Protein AF-A0A2X0N707-F1 (afdb_monomer_lite)

Secondary structure (DSSP, 8-state):
-HHHHHHHHHHS-TTTS-S-----S---B-TTS-B-HHHHHHHHHHHHTTHHHHHHTT-

InterPro domains:
  IPR045851 AMP-binding enzyme domain superfamily [G3DSA:3.30.300.30] (1-51)

Radius of gyration: 15.45 Å; chains: 1; bounding box: 24×40×33 Å

Organism: NCBI:txid796604

pLDDT: mean 83.57, std 10.75, range [52.72, 93.44]

Sequence (59 aa):
MLELQDFLKKQTEPYKVSREIQSVEDLPQKVLGKIRRIELRQAEYKKKAHIVPKQKAKL

Structure (mmCIF, N/CA/C/O backbone):
data_AF-A0A2X0N707-F1
#
_entry.id   AF-A0A2X0N707-F1
#
loop_
_atom_site.group_PDB
_atom_site.id
_atom_site.type_symbol
_atom_site.label_atom_id
_atom_site.label_alt_id
_atom_site.label_comp_id
_atom_site.label_asym_id
_atom_site.label_entity_id
_atom_site.label_seq_id
_atom_site.pdbx_PDB_ins_code
_atom_site.Cartn_x
_atom_site.Cartn_y
_atom_site.Cartn_z
_atom_site.occupancy
_atom_site.B_iso_or_equiv
_atom_site.auth_seq_id
_atom_site.auth_comp_id
_atom_site.auth_asym_id
_atom_site.auth_atom_id
_atom_site.pdbx_PDB_model_num
ATOM 1 N N . MET A 1 1 ? -15.634 -1.000 -0.599 1.00 60.25 1 MET A N 1
ATOM 2 C CA . MET A 1 1 ? -14.481 -0.274 -0.007 1.00 60.25 1 MET A CA 1
ATOM 3 C C . MET A 1 1 ? -14.494 -0.299 1.517 1.00 60.25 1 MET A C 1
ATOM 5 O O . MET A 1 1 ? -13.467 -0.634 2.090 1.00 60.25 1 MET A O 1
ATOM 9 N N . LEU A 1 2 ? -15.628 -0.002 2.167 1.00 68.44 2 LEU A N 1
ATOM 10 C CA . LEU A 1 2 ? -15.737 0.007 3.634 1.00 68.44 2 LEU A CA 1
ATOM 11 C C . LEU A 1 2 ? -15.466 -1.373 4.268 1.00 68.44 2 LEU A C 1
ATOM 13 O O . LEU A 1 2 ? -14.695 -1.474 5.214 1.00 68.44 2 LEU A O 1
ATOM 17 N N . GLU A 1 3 ? -15.986 -2.444 3.662 1.00 83.25 3 GLU A N 1
ATOM 18 C CA . GLU A 1 3 ? -15.849 -3.819 4.171 1.00 83.25 3 GLU A CA 1
ATOM 19 C C . GLU A 1 3 ? -14.396 -4.298 4.285 1.00 83.25 3 GLU A C 1
ATOM 21 O O . GLU A 1 3 ? -14.030 -4.926 5.272 1.00 83.25 3 GLU A O 1
ATOM 26 N N . LEU A 1 4 ? -13.545 -3.965 3.309 1.00 83.88 4 LEU A N 1
ATOM 27 C CA . LEU A 1 4 ? -12.125 -4.338 3.318 1.00 83.88 4 LEU A CA 1
ATOM 28 C C . LEU A 1 4 ? -11.363 -3.619 4.433 1.00 83.88 4 LEU A C 1
ATOM 30 O O . LEU A 1 4 ? -10.540 -4.222 5.120 1.00 83.88 4 LEU A O 1
ATOM 34 N N . GLN A 1 5 ? -11.656 -2.336 4.641 1.00 83.25 5 GLN A N 1
ATOM 35 C CA . GLN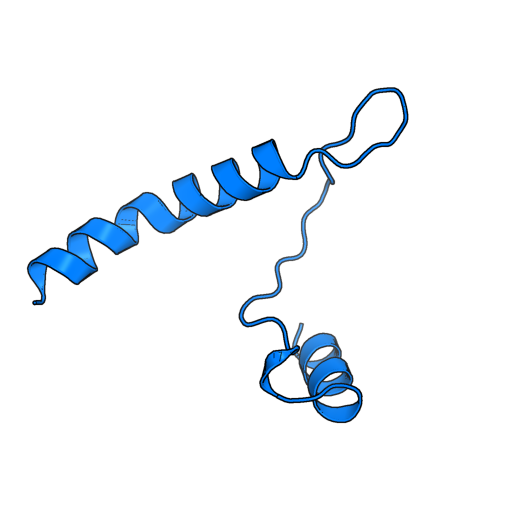 A 1 5 ? -11.071 -1.576 5.741 1.00 83.25 5 GLN A CA 1
ATOM 36 C C . GLN A 1 5 ? -11.557 -2.084 7.098 1.00 83.25 5 GLN A C 1
ATOM 38 O O . GLN A 1 5 ? -10.748 -2.221 8.012 1.00 83.25 5 GLN A O 1
ATOM 43 N N . ASP A 1 6 ? -12.844 -2.391 7.236 1.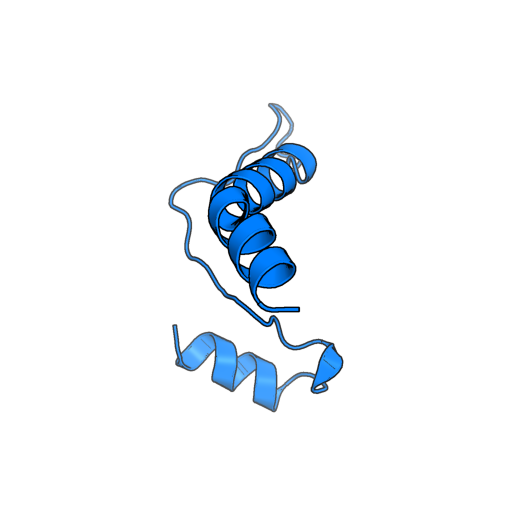00 87.56 6 ASP A N 1
ATOM 44 C CA . ASP A 1 6 ? -13.409 -2.882 8.493 1.00 87.56 6 ASP A CA 1
ATOM 45 C C . ASP A 1 6 ? -12.943 -4.303 8.819 1.00 87.56 6 ASP A C 1
ATOM 47 O O . ASP A 1 6 ? -12.694 -4.619 9.982 1.00 87.56 6 ASP A O 1
ATOM 51 N N . PHE A 1 7 ? -12.733 -5.136 7.801 1.00 89.56 7 PHE A N 1
ATOM 52 C CA . PHE A 1 7 ? -12.080 -6.432 7.942 1.00 89.56 7 PHE A CA 1
ATOM 53 C C . PHE A 1 7 ? -10.635 -6.282 8.443 1.00 89.56 7 PHE A C 1
ATOM 55 O O . PHE A 1 7 ? -10.264 -6.887 9.450 1.00 89.56 7 PHE A O 1
ATOM 62 N N . LEU A 1 8 ? -9.840 -5.405 7.816 1.00 88.31 8 LEU A N 1
ATOM 63 C CA . LEU A 1 8 ? -8.451 -5.158 8.223 1.00 88.31 8 LEU A CA 1
ATOM 64 C C . LEU A 1 8 ? -8.354 -4.591 9.643 1.00 88.31 8 LEU A C 1
ATOM 66 O O . LEU A 1 8 ? -7.508 -5.038 10.414 1.00 88.31 8 LEU A O 1
ATOM 70 N N . LYS A 1 9 ? -9.238 -3.662 10.020 1.00 87.94 9 LYS A N 1
ATOM 71 C CA . LYS A 1 9 ? -9.288 -3.098 11.381 1.00 87.94 9 LYS A CA 1
ATOM 72 C C . LYS A 1 9 ? -9.594 -4.148 12.449 1.00 87.94 9 LYS A C 1
ATOM 74 O O . LYS A 1 9 ? -9.101 -4.025 13.563 1.00 87.94 9 LYS A O 1
ATOM 79 N N . LYS A 1 10 ? -10.411 -5.158 12.132 1.00 90.56 10 LYS A N 1
ATOM 80 C CA . LYS A 1 10 ? -10.748 -6.243 13.068 1.00 90.56 10 LYS A CA 1
ATOM 81 C C . LYS A 1 10 ? -9.620 -7.264 13.212 1.00 90.56 10 LYS A C 1
ATOM 83 O O . LYS A 1 10 ? -9.483 -7.856 14.275 1.00 90.56 10 LYS A O 1
ATOM 88 N N . GLN A 1 11 ? -8.837 -7.484 12.155 1.00 92.06 11 GLN A N 1
ATOM 89 C CA . GLN A 1 11 ? -7.827 -8.545 12.118 1.00 92.06 11 GLN A CA 1
ATOM 90 C C . GLN A 1 11 ? -6.399 -8.065 12.417 1.00 92.06 11 GLN A C 1
ATOM 92 O O . GLN A 1 11 ? -5.556 -8.867 12.815 1.00 92.06 11 GLN A O 1
ATOM 97 N N . THR A 1 12 ? -6.100 -6.779 12.212 1.00 91.56 12 THR A N 1
ATOM 98 C CA . THR A 1 12 ? -4.741 -6.234 12.340 1.00 91.56 12 THR A CA 1
ATOM 99 C C . THR A 1 12 ? -4.656 -5.075 13.321 1.00 91.56 12 THR A C 1
ATOM 101 O O . THR A 1 12 ? -5.620 -4.360 13.571 1.00 91.56 12 THR A O 1
ATOM 104 N N . GLU A 1 13 ? -3.463 -4.888 13.881 1.00 92.94 13 GLU A N 1
ATOM 105 C CA . GLU A 1 13 ? -3.177 -3.782 14.790 1.00 92.94 13 GLU A CA 1
ATOM 106 C C . GLU A 1 13 ? -3.308 -2.419 14.085 1.00 92.94 13 GLU A C 1
ATOM 108 O O . GLU A 1 13 ? -2.988 -2.314 12.894 1.00 92.94 13 GLU A O 1
ATOM 113 N N . PRO A 1 14 ? -3.677 -1.343 14.809 1.00 88.38 14 PRO A N 1
ATOM 114 C CA . PRO A 1 14 ? -4.047 -0.057 14.208 1.00 88.38 14 PRO A CA 1
ATOM 115 C C . PRO A 1 14 ? -3.010 0.539 13.249 1.00 88.38 14 PRO A C 1
ATOM 117 O O . PRO A 1 14 ? -3.365 1.165 12.255 1.00 88.38 14 PRO A O 1
ATOM 120 N N . TYR A 1 15 ? -1.720 0.336 13.520 1.00 90.06 15 TYR A N 1
ATOM 121 C CA . TYR A 1 15 ? -0.633 0.898 12.715 1.00 90.06 15 TYR A CA 1
ATOM 122 C C . TYR A 1 15 ? -0.375 0.140 11.404 1.00 90.06 15 TYR A C 1
ATOM 124 O O . TYR A 1 15 ? 0.256 0.689 10.501 1.00 90.06 15 TYR A O 1
ATOM 132 N N . LYS A 1 16 ? -0.841 -1.112 11.292 1.00 89.38 16 LYS A N 1
ATOM 133 C CA . LYS A 1 16 ? -0.722 -1.935 10.075 1.00 89.38 16 LYS A CA 1
ATOM 134 C C . LYS A 1 16 ? -1.879 -1.705 9.107 1.00 89.38 16 LYS A C 1
ATOM 136 O O . LYS A 1 16 ? -1.784 -2.089 7.942 1.00 89.38 16 LYS A O 1
ATOM 141 N N . VAL A 1 17 ? -2.951 -1.065 9.567 1.00 88.56 17 VAL A N 1
ATOM 142 C CA . VAL A 1 17 ? -4.105 -0.741 8.733 1.00 88.56 17 VAL A CA 1
ATOM 143 C C . VAL A 1 17 ? -3.694 0.268 7.658 1.00 88.56 17 VAL A C 1
ATOM 145 O O . VAL A 1 17 ? -3.092 1.309 7.934 1.00 88.56 17 VAL A O 1
ATOM 148 N N . SER A 1 18 ? -4.023 -0.036 6.403 1.00 88.75 18 SER A N 1
ATOM 149 C CA . SER A 1 18 ? -3.753 0.855 5.275 1.00 88.75 18 SER A CA 1
ATOM 150 C C . SER A 1 18 ? -4.572 2.143 5.387 1.00 88.75 18 SER A C 1
ATOM 152 O O . SER A 1 18 ? -5.7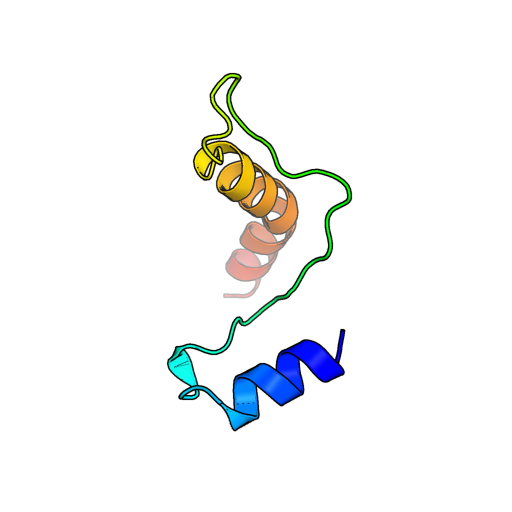89 2.105 5.565 1.00 88.75 18 SER A O 1
ATOM 154 N N . ARG A 1 19 ? -3.907 3.295 5.242 1.00 87.06 19 ARG A N 1
ATOM 155 C CA . ARG A 1 19 ? -4.544 4.623 5.338 1.00 87.06 19 ARG A CA 1
ATOM 156 C C . ARG A 1 19 ? -5.493 4.908 4.175 1.00 87.06 19 ARG A C 1
ATOM 158 O O . ARG A 1 19 ? -6.519 5.549 4.355 1.00 87.06 19 ARG A O 1
ATOM 165 N N . GLU A 1 20 ? -5.144 4.422 2.991 1.00 86.31 20 GLU A N 1
ATOM 166 C CA . GLU A 1 20 ? -5.898 4.588 1.752 1.00 86.31 20 GLU A CA 1
ATOM 167 C C . GLU A 1 20 ? -5.945 3.232 1.038 1.00 86.31 20 GLU A C 1
ATOM 169 O O . GLU A 1 20 ? -4.959 2.493 1.047 1.00 86.31 20 GLU A O 1
ATOM 174 N N . ILE A 1 21 ? -7.089 2.897 0.439 1.00 86.62 21 ILE A N 1
ATOM 175 C CA . ILE A 1 21 ? -7.256 1.714 -0.411 1.00 86.62 21 ILE A CA 1
ATOM 176 C C . ILE A 1 21 ? -7.831 2.191 -1.739 1.00 86.62 21 ILE A C 1
ATOM 178 O O . ILE A 1 21 ? -8.847 2.885 -1.768 1.00 86.62 21 ILE A O 1
ATOM 182 N N . GLN A 1 22 ? -7.179 1.816 -2.835 1.00 85.81 22 GLN A N 1
ATOM 183 C CA . GLN A 1 22 ? -7.623 2.124 -4.186 1.00 85.81 22 GLN A CA 1
ATOM 184 C C . GLN A 1 22 ? -7.700 0.834 -4.994 1.00 85.81 22 GLN A C 1
ATOM 186 O O . GLN A 1 22 ? -6.729 0.085 -5.072 1.00 85.81 22 GLN A O 1
ATOM 191 N N . SER A 1 23 ? -8.854 0.598 -5.612 1.00 85.31 23 SER A N 1
ATOM 192 C CA . SER A 1 23 ? -8.990 -0.422 -6.644 1.00 85.31 23 SER A CA 1
ATOM 193 C C . SER A 1 23 ? -8.388 0.127 -7.931 1.00 85.31 23 SER A C 1
ATOM 195 O O . SER A 1 23 ? -8.657 1.267 -8.311 1.00 85.31 23 SER A O 1
ATOM 197 N N . VAL A 1 24 ? -7.546 -0.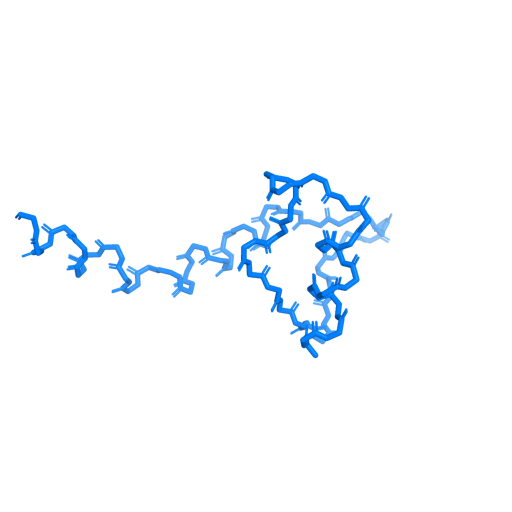676 -8.567 1.00 86.81 24 VAL A N 1
ATOM 198 C CA . VAL A 1 24 ? -6.935 -0.401 -9.868 1.00 86.81 24 VAL A CA 1
ATOM 199 C C . VAL A 1 24 ? -7.354 -1.503 -10.827 1.00 86.81 24 VAL A C 1
ATOM 201 O O . VAL A 1 24 ? -7.513 -2.645 -10.405 1.00 86.81 24 VAL A O 1
ATOM 204 N N . GLU A 1 25 ? -7.556 -1.143 -12.090 1.00 89.00 25 GLU A N 1
ATOM 205 C CA . GLU A 1 25 ? -7.938 -2.090 -13.143 1.00 89.00 25 GLU A CA 1
ATOM 206 C C . GLU A 1 25 ? -6.793 -3.058 -13.442 1.00 89.00 25 GLU A C 1
ATOM 208 O O . GLU A 1 25 ? -7.006 -4.264 -13.493 1.00 89.00 25 GLU A O 1
ATOM 213 N N . ASP A 1 26 ? -5.564 -2.539 -13.502 1.00 88.88 26 ASP A N 1
ATOM 214 C CA . ASP A 1 26 ? -4.374 -3.325 -13.803 1.00 88.88 26 ASP A CA 1
ATOM 215 C C . ASP A 1 26 ? -3.227 -3.048 -12.834 1.00 88.88 26 ASP A C 1
ATOM 217 O O . ASP A 1 26 ? -2.989 -1.921 -12.382 1.00 88.88 26 ASP A O 1
ATOM 221 N N . LEU A 1 27 ? -2.465 -4.105 -12.541 1.00 88.94 27 LEU A N 1
ATOM 222 C CA . LEU A 1 27 ? -1.263 -4.029 -11.723 1.00 88.94 27 LEU A CA 1
ATOM 223 C C . LEU A 1 27 ? -0.023 -4.039 -12.630 1.00 88.94 27 LEU A C 1
ATOM 225 O O . LEU A 1 27 ? 0.189 -5.015 -13.350 1.00 88.94 27 LEU A O 1
ATOM 229 N N . PRO A 1 28 ? 0.855 -3.019 -12.572 1.00 88.88 28 PRO A N 1
ATOM 230 C CA . PRO A 1 28 ? 2.054 -2.990 -13.394 1.00 88.88 28 PRO A CA 1
ATOM 231 C C . PRO A 1 28 ? 3.011 -4.111 -12.974 1.00 88.88 28 PRO A C 1
ATOM 233 O O . PRO A 1 28 ? 3.501 -4.172 -11.837 1.00 88.88 28 PRO A O 1
ATOM 236 N N . GLN A 1 29 ? 3.299 -5.008 -13.913 1.00 92.69 29 GLN A N 1
ATOM 237 C CA . GLN A 1 29 ? 4.160 -6.170 -13.713 1.00 92.69 29 GLN A CA 1
ATOM 238 C C . GLN A 1 29 ? 5.275 -6.221 -14.766 1.00 92.69 29 GLN A C 1
ATOM 240 O O . GLN A 1 29 ? 5.244 -5.566 -15.807 1.00 92.69 29 GLN A O 1
ATOM 245 N N . LYS A 1 30 ? 6.346 -6.961 -14.470 1.00 89.81 30 LYS A N 1
ATOM 246 C CA . LYS A 1 30 ? 7.352 -7.352 -15.470 1.00 89.81 30 LYS A CA 1
ATOM 247 C C . LYS A 1 30 ? 6.856 -8.564 -16.259 1.00 89.81 30 LYS A C 1
ATOM 249 O O . LYS A 1 30 ? 5.961 -9.261 -15.808 1.00 89.81 30 LYS A O 1
ATOM 254 N N . VAL A 1 31 ? 7.526 -8.866 -17.372 1.00 88.56 31 VAL A N 1
ATOM 255 C CA . VAL A 1 31 ? 7.274 -10.065 -18.199 1.00 88.56 31 VAL A CA 1
ATOM 256 C C . VAL A 1 31 ? 7.291 -11.358 -17.365 1.00 88.56 31 VAL A C 1
ATOM 258 O O . VAL A 1 31 ? 6.561 -12.293 -17.648 1.00 88.56 31 VAL A O 1
ATOM 261 N N . LEU A 1 32 ? 8.067 -11.379 -16.277 1.00 89.06 32 LEU A N 1
ATOM 262 C CA . LEU A 1 32 ? 8.140 -12.489 -15.319 1.00 89.06 32 LEU A CA 1
ATOM 263 C C . LEU A 1 32 ? 7.136 -12.370 -14.144 1.00 89.06 32 LEU A C 1
ATOM 265 O O . LEU A 1 32 ? 7.390 -12.892 -13.063 1.00 89.06 32 LEU A O 1
ATOM 269 N N . GLY A 1 33 ? 6.073 -11.572 -14.263 1.00 87.75 33 GLY A N 1
ATOM 270 C CA . GLY A 1 33 ? 5.028 -11.400 -13.237 1.00 87.75 33 GLY A CA 1
ATOM 271 C C . GLY A 1 33 ? 5.438 -10.627 -11.972 1.00 87.75 33 GLY A C 1
ATOM 272 O O . GLY A 1 33 ? 4.628 -10.395 -11.078 1.00 87.75 33 GLY A O 1
ATOM 273 N N . LYS A 1 34 ? 6.698 -10.182 -11.855 1.00 91.81 34 LYS A N 1
ATOM 274 C CA . LYS A 1 34 ? 7.156 -9.396 -10.693 1.00 91.81 34 LYS A CA 1
ATOM 275 C C . LYS A 1 34 ? 6.514 -8.003 -10.695 1.00 91.81 34 LYS A C 1
ATOM 277 O O . LYS A 1 34 ? 6.717 -7.239 -11.639 1.00 91.81 34 LYS A O 1
ATOM 282 N N . ILE A 1 35 ? 5.815 -7.654 -9.611 1.00 92.81 35 ILE A N 1
ATOM 283 C CA . ILE A 1 35 ? 5.150 -6.351 -9.426 1.00 92.81 35 ILE A CA 1
ATOM 284 C C . ILE A 1 35 ? 6.174 -5.209 -9.443 1.00 92.81 35 ILE A C 1
ATOM 286 O O . ILE A 1 35 ? 7.171 -5.227 -8.710 1.00 92.81 35 ILE A O 1
ATOM 290 N N . ARG A 1 36 ? 5.905 -4.164 -10.230 1.00 92.00 36 ARG A N 1
ATOM 291 C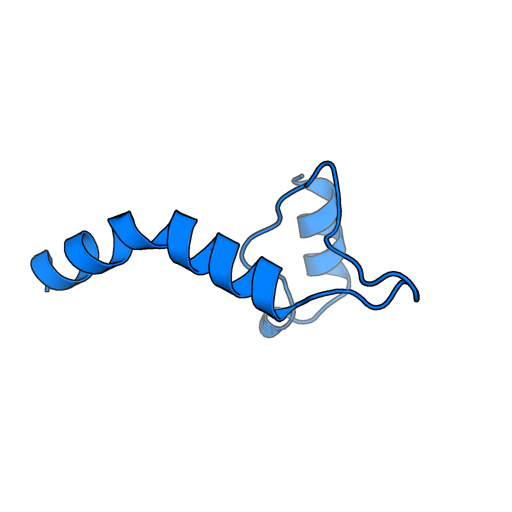 CA . ARG A 1 36 ? 6.749 -2.966 -10.328 1.00 92.00 36 ARG A CA 1
ATOM 292 C C . ARG A 1 36 ? 6.334 -1.903 -9.313 1.00 92.00 36 ARG A C 1
ATOM 294 O O . ARG A 1 36 ? 5.699 -0.903 -9.629 1.00 92.00 36 ARG A O 1
ATOM 301 N N . ARG A 1 37 ? 6.769 -2.084 -8.065 1.00 93.44 37 ARG A N 1
ATOM 302 C CA . ARG A 1 37 ? 6.458 -1.156 -6.958 1.00 93.44 37 ARG A CA 1
ATOM 303 C C . ARG A 1 37 ? 6.951 0.283 -7.177 1.00 93.44 37 ARG A C 1
ATOM 305 O O . ARG A 1 37 ? 6.359 1.205 -6.629 1.00 93.44 37 ARG A O 1
ATOM 312 N N . ILE A 1 38 ? 8.019 0.484 -7.955 1.00 92.25 38 ILE A N 1
ATOM 313 C CA . ILE A 1 38 ? 8.562 1.825 -8.248 1.00 92.25 38 ILE A CA 1
ATOM 314 C C . ILE A 1 38 ? 7.559 2.649 -9.061 1.00 92.25 38 ILE A C 1
ATOM 316 O O . ILE A 1 38 ? 7.287 3.790 -8.703 1.00 92.25 38 ILE A O 1
ATOM 320 N N . GLU A 1 39 ? 6.981 2.061 -10.108 1.00 90.69 39 GLU A N 1
ATOM 321 C CA . GLU A 1 39 ? 5.993 2.729 -10.964 1.00 90.69 39 GLU A CA 1
ATOM 322 C C . GLU A 1 39 ? 4.727 3.074 -10.172 1.00 90.69 39 GLU A C 1
ATOM 324 O O . GLU A 1 39 ? 4.238 4.198 -10.257 1.00 90.69 39 GLU A O 1
ATOM 329 N N . LEU A 1 40 ? 4.265 2.159 -9.309 1.00 89.81 40 LEU A N 1
ATOM 330 C CA . LEU A 1 40 ? 3.150 2.415 -8.387 1.00 89.81 40 LEU A CA 1
ATOM 331 C C . LEU A 1 40 ? 3.426 3.614 -7.473 1.00 89.81 40 LEU A C 1
ATOM 333 O O . LEU A 1 40 ? 2.603 4.521 -7.363 1.00 89.81 40 LEU A O 1
ATOM 337 N N . ARG A 1 41 ? 4.617 3.664 -6.866 1.00 90.31 41 ARG A N 1
ATOM 338 C CA . ARG A 1 41 ? 5.006 4.770 -5.982 1.00 90.31 41 ARG A CA 1
ATOM 339 C C . ARG A 1 41 ? 5.095 6.100 -6.738 1.00 90.31 41 ARG A C 1
ATOM 341 O O . ARG A 1 41 ? 4.652 7.127 -6.234 1.00 90.31 41 ARG A O 1
ATOM 348 N N . GLN A 1 42 ? 5.639 6.094 -7.955 1.00 91.69 42 GLN A N 1
ATOM 349 C CA . GLN A 1 42 ? 5.693 7.288 -8.804 1.00 91.69 42 GLN A CA 1
ATOM 350 C C . GLN A 1 42 ? 4.294 7.777 -9.199 1.00 91.69 42 GLN A C 1
ATOM 352 O O . GLN A 1 42 ? 4.051 8.985 -9.204 1.00 91.69 42 GLN A O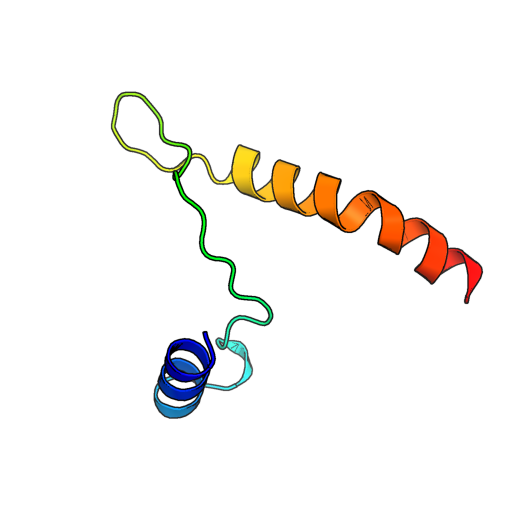 1
ATOM 357 N N . ALA A 1 43 ? 3.369 6.861 -9.497 1.00 88.69 43 ALA A N 1
ATOM 358 C CA . ALA A 1 43 ? 1.980 7.199 -9.785 1.00 88.69 43 ALA A CA 1
ATOM 359 C C . ALA A 1 43 ? 1.292 7.851 -8.573 1.00 88.69 43 ALA A C 1
ATOM 361 O O . ALA A 1 43 ? 0.623 8.874 -8.731 1.00 88.69 43 ALA A O 1
ATOM 362 N N . GLU A 1 44 ? 1.509 7.329 -7.360 1.00 88.94 44 GLU A N 1
ATOM 363 C CA . GLU A 1 44 ? 1.011 7.957 -6.129 1.00 88.94 44 GLU A CA 1
ATOM 364 C C . GLU A 1 44 ? 1.586 9.361 -5.917 1.00 88.94 44 GLU A C 1
ATOM 366 O O . GLU A 1 44 ? 0.833 10.291 -5.620 1.00 88.94 44 GLU A O 1
ATOM 371 N N . TYR A 1 45 ? 2.895 9.551 -6.118 1.00 88.00 45 TYR A N 1
ATOM 372 C CA . TYR A 1 45 ? 3.511 10.875 -5.993 1.00 88.00 45 TYR A CA 1
ATOM 373 C C . TYR A 1 45 ? 2.945 11.875 -6.997 1.00 88.00 45 TYR A C 1
ATOM 375 O O . TYR A 1 45 ? 2.642 13.002 -6.614 1.00 88.00 45 TYR A O 1
ATOM 383 N N . LYS A 1 46 ? 2.742 11.469 -8.257 1.00 88.06 46 LYS A N 1
ATOM 384 C CA . LYS A 1 46 ? 2.112 12.323 -9.275 1.00 88.06 46 LYS A CA 1
ATOM 385 C C . LYS A 1 46 ? 0.691 12.720 -8.876 1.00 88.06 46 LYS A C 1
ATOM 387 O O . LYS A 1 46 ? 0.361 13.899 -8.946 1.00 88.06 46 LYS A O 1
ATOM 392 N N . LYS A 1 47 ? -0.121 11.776 -8.380 1.00 86.00 47 LYS A N 1
ATOM 393 C CA . LYS A 1 47 ? -1.471 12.075 -7.866 1.00 86.00 47 LYS A CA 1
ATOM 394 C C . LYS A 1 47 ? -1.426 13.048 -6.686 1.00 86.00 47 LYS A C 1
ATOM 396 O O . LYS A 1 47 ? -2.238 13.962 -6.612 1.00 86.00 47 LYS A O 1
ATOM 401 N N . LYS A 1 48 ? -0.464 12.899 -5.771 1.00 84.88 48 LYS A N 1
ATOM 402 C CA . LYS A 1 48 ? -0.340 13.755 -4.577 1.00 84.88 48 LYS A CA 1
ATOM 403 C C . LYS A 1 48 ? 0.418 15.067 -4.827 1.00 84.88 48 LYS A C 1
ATOM 405 O O . LYS A 1 48 ? 0.381 15.945 -3.968 1.00 84.88 48 LYS A O 1
ATOM 410 N N . ALA A 1 49 ? 1.005 15.267 -6.009 1.00 80.19 49 ALA A N 1
ATOM 411 C CA . ALA A 1 49 ? 1.849 16.422 -6.334 1.00 80.19 49 ALA A CA 1
ATOM 412 C C . ALA A 1 49 ? 1.152 17.777 -6.123 1.00 80.19 49 ALA A C 1
ATOM 414 O O . ALA A 1 49 ? 1.766 18.709 -5.618 1.00 80.19 49 ALA A O 1
ATOM 415 N N . HIS A 1 50 ? -0.143 17.876 -6.427 1.00 75.12 50 HIS A N 1
ATOM 416 C CA . HIS A 1 50 ? -0.939 19.095 -6.225 1.00 75.12 50 HIS A CA 1
ATOM 417 C C . HIS A 1 50 ? -1.257 19.442 -4.751 1.00 75.12 50 HIS A C 1
ATOM 419 O O . HIS A 1 50 ? -1.623 20.578 -4.451 1.00 75.12 50 HIS A O 1
ATOM 425 N N . ILE A 1 51 ? -1.117 18.490 -3.819 1.00 73.44 51 ILE A N 1
ATOM 426 C CA . ILE A 1 51 ? -1.433 18.676 -2.390 1.00 73.44 51 ILE A CA 1
ATOM 427 C C . ILE A 1 51 ? -0.223 19.236 -1.634 1.00 73.44 51 ILE A C 1
ATOM 429 O O . ILE A 1 51 ? -0.376 20.106 -0.778 1.00 73.44 51 ILE A O 1
ATOM 433 N N . VAL A 1 52 ? 0.984 18.782 -1.983 1.00 65.62 52 VAL A N 1
ATOM 434 C CA . VAL A 1 52 ? 2.242 19.173 -1.326 1.00 65.62 52 VAL A CA 1
ATOM 435 C C . VAL A 1 52 ? 2.475 20.699 -1.288 1.00 65.62 52 VAL A C 1
ATOM 437 O O . VAL A 1 52 ? 2.807 21.206 -0.214 1.00 65.62 52 VAL A O 1
ATOM 440 N N . PRO A 1 53 ? 2.275 21.476 -2.377 1.00 66.88 53 PRO A N 1
ATOM 441 C CA . PRO A 1 53 ? 2.474 22.926 -2.329 1.00 66.88 53 PRO A CA 1
ATOM 442 C C . PRO A 1 53 ? 1.396 23.642 -1.502 1.00 66.88 53 PRO A C 1
ATOM 444 O O . PRO A 1 53 ? 1.713 24.583 -0.779 1.00 66.88 53 PRO A O 1
ATOM 447 N N . LYS A 1 54 ? 0.142 23.164 -1.527 1.00 60.91 54 LYS A N 1
ATOM 448 C CA . LYS A 1 54 ? -0.955 23.726 -0.715 1.00 60.91 54 LYS A CA 1
ATOM 449 C C . LYS A 1 54 ? -0.733 23.545 0.787 1.00 60.91 54 LYS A C 1
ATOM 451 O O . LYS A 1 54 ? -1.169 24.384 1.565 1.00 60.91 54 LYS A O 1
ATOM 456 N N . GLN A 1 55 ? -0.068 22.465 1.196 1.00 61.66 55 GLN A N 1
ATOM 457 C CA . GLN A 1 55 ? 0.269 22.220 2.600 1.00 61.66 55 GLN A CA 1
ATOM 458 C C . GLN A 1 55 ? 1.401 23.128 3.087 1.00 61.66 55 GLN A C 1
ATOM 460 O O . GLN A 1 55 ? 1.307 23.656 4.188 1.00 61.66 55 GLN A O 1
ATOM 465 N N . LYS A 1 56 ? 2.432 23.359 2.260 1.00 58.41 56 LYS A N 1
ATOM 466 C CA . LYS A 1 56 ? 3.530 24.280 2.597 1.00 58.41 56 LYS A CA 1
ATOM 467 C C . LYS A 1 56 ? 3.103 25.744 2.645 1.00 58.41 56 LYS A C 1
ATOM 469 O O . LYS A 1 56 ? 3.629 26.476 3.461 1.00 58.41 56 LYS A O 1
ATOM 474 N N . ALA A 1 57 ? 2.162 26.160 1.799 1.00 62.69 57 ALA A N 1
ATOM 475 C CA . ALA A 1 57 ? 1.650 27.533 1.796 1.00 62.69 57 ALA A CA 1
ATOM 476 C C . ALA A 1 57 ? 0.699 27.845 2.970 1.00 62.69 57 ALA A C 1
ATOM 478 O O . ALA A 1 57 ? 0.336 28.998 3.171 1.00 62.69 57 ALA A O 1
ATOM 479 N N . LYS A 1 58 ? 0.248 26.817 3.701 1.00 57.66 58 LYS A N 1
ATOM 480 C CA . LYS A 1 58 ? -0.647 26.940 4.862 1.00 57.66 58 LYS A CA 1
ATOM 481 C C . LYS A 1 58 ? 0.113 26.918 6.201 1.00 57.66 58 LYS A C 1
ATOM 483 O O . LYS A 1 58 ? -0.516 27.072 7.244 1.00 57.66 58 LYS A O 1
ATOM 488 N N . LEU A 1 59 ? 1.423 26.677 6.156 1.00 52.72 59 LEU A N 1
ATOM 489 C CA . LEU A 1 59 ? 2.344 26.702 7.292 1.00 52.72 59 LEU A CA 1
ATOM 490 C C . LEU A 1 59 ? 3.005 28.074 7.410 1.00 52.72 59 LEU A C 1
ATOM 492 O O . LEU A 1 59 ? 3.313 28.657 6.347 1.00 52.72 59 LEU A O 1
#

Foldseek 3Di:
DVVVQVVCPVVDDPVPRDPDDDDDPDFDADPVRHGDVVVVVVVVCVVCVVVVVVVVVVD